Protein AF-A0A814X7H6-F1 (afdb_monomer_lite)

Foldseek 3Di:
DDPPPPDPDCVVDVPDDDDVVVVVVVVCCCVPVVPPVDDDDPVSVVVSVVVSCCCVPPVQDPPDPDGDDDDPDDDCDPVNVVVVVVVVVALADWDWDDDPDPPDIDIDTDPDPDRYDDPVVVVVVVD

Sequence (127 aa):
MVKTRNSWYEGYNNFIPSTNNSLEATNWVIKDEHTFRKPHSLSRFFTIANDIVNNWSKSRNRNQIDPILFSTEPTISLKKWTDAYHFAKSSKSVLQILTKTKGLTDYYIPAGETENITTNEIFCLEN

pLDDT: mean 71.35, std 15.49, range [31.89, 95.69]

Secondary structure (DSSP, 8-state):
------S-SGGG-TTS---HHHHHHHHHHHHHTS-TTS---HHHHHHHHHHHHHHHHH---TTSSS-----SS----HHHHHHHHHHHHS----EEEE-SSTT-EEEE---TT-----HHHHHTT--

Organism: NCBI:txid1234261

Radius of gyration: 21.84 Å; chains: 1; bounding box: 45×36×56 Å

Structure (mmCIF, N/CA/C/O backbone):
data_AF-A0A814X7H6-F1
#
_entry.id   AF-A0A814X7H6-F1
#
loop_
_atom_site.group_PDB
_atom_site.id
_atom_site.type_symbol
_atom_site.label_atom_id
_atom_site.label_alt_id
_atom_site.label_comp_id
_atom_site.label_asym_id
_atom_site.label_entity_id
_atom_site.label_seq_id
_atom_site.pdbx_PDB_ins_code
_atom_site.Cartn_x
_atom_site.Cartn_y
_atom_site.Cartn_z
_atom_site.occupancy
_atom_site.B_iso_or_equiv
_atom_site.auth_seq_id
_atom_site.auth_comp_id
_atom_site.auth_asym_id
_atom_site.auth_atom_id
_atom_site.pdbx_PDB_model_num
ATOM 1 N N . MET A 1 1 ? -15.049 9.739 -26.501 1.00 31.89 1 MET A N 1
ATOM 2 C CA . MET A 1 1 ? -13.925 8.811 -26.753 1.00 31.89 1 MET A CA 1
ATOM 3 C C . MET A 1 1 ? -12.854 9.073 -25.699 1.00 31.89 1 MET A C 1
ATOM 5 O O . MET A 1 1 ? -12.052 9.985 -25.852 1.00 31.89 1 MET A O 1
ATOM 9 N N . VAL A 1 2 ? -12.934 8.383 -24.558 1.00 32.97 2 VAL A N 1
ATOM 10 C CA . VAL A 1 2 ? -12.057 8.628 -23.400 1.00 32.97 2 VAL A CA 1
ATOM 11 C C . VAL A 1 2 ? -10.784 7.807 -23.581 1.00 32.97 2 VAL A C 1
ATOM 13 O O . VAL A 1 2 ? -10.848 6.587 -23.698 1.00 32.97 2 VAL A O 1
ATOM 16 N N . LYS A 1 3 ? -9.630 8.481 -23.646 1.00 35.91 3 LYS A N 1
ATOM 17 C CA . LYS A 1 3 ? -8.315 7.831 -23.620 1.00 35.91 3 LYS A CA 1
ATOM 18 C C . LYS A 1 3 ? -8.171 7.093 -22.288 1.00 35.91 3 LYS A C 1
ATOM 20 O O . LYS A 1 3 ? -8.035 7.733 -21.249 1.00 35.91 3 LYS A O 1
ATOM 25 N N . THR A 1 4 ? -8.182 5.766 -22.335 1.00 43.38 4 THR A N 1
ATOM 26 C CA . THR A 1 4 ? -7.779 4.876 -21.242 1.00 43.38 4 THR A CA 1
ATOM 27 C C . THR A 1 4 ? -6.330 5.188 -20.871 1.00 43.38 4 THR A C 1
ATOM 29 O O . THR A 1 4 ? -5.391 4.794 -21.563 1.00 43.38 4 THR A O 1
ATOM 32 N N . ARG A 1 5 ? -6.137 5.993 -19.822 1.00 41.69 5 ARG A N 1
ATOM 33 C CA . ARG A 1 5 ? -4.821 6.218 -19.224 1.00 41.69 5 ARG A CA 1
ATOM 34 C C . ARG A 1 5 ? -4.538 5.019 -18.331 1.00 41.69 5 ARG A C 1
ATOM 36 O O . ARG A 1 5 ? -5.052 4.926 -17.225 1.00 41.69 5 ARG A O 1
ATOM 43 N N . ASN A 1 6 ? -3.787 4.074 -18.878 1.00 46.31 6 ASN A N 1
ATOM 44 C CA . ASN A 1 6 ? -3.456 2.813 -18.233 1.00 46.31 6 ASN A CA 1
ATOM 45 C C . ASN A 1 6 ? -2.564 3.075 -17.007 1.00 46.31 6 ASN A C 1
ATOM 47 O O . ASN A 1 6 ? -1.403 3.435 -17.168 1.00 46.31 6 ASN A O 1
ATOM 51 N N . SER A 1 7 ? -3.140 2.925 -15.812 1.00 50.25 7 SER A N 1
ATOM 52 C CA . SER A 1 7 ? -2.549 2.467 -14.539 1.00 50.25 7 SER A CA 1
ATOM 53 C C . SER A 1 7 ? -1.247 3.085 -13.993 1.00 50.25 7 SER A C 1
ATOM 55 O O . SER A 1 7 ? -0.776 2.630 -12.957 1.00 50.25 7 SER A O 1
ATOM 57 N N . TRP A 1 8 ? -0.658 4.099 -14.627 1.00 46.81 8 TRP A N 1
ATOM 58 C CA . TRP A 1 8 ? 0.646 4.671 -14.242 1.00 46.81 8 TRP A CA 1
ATOM 59 C C . TRP A 1 8 ? 0.529 6.057 -13.589 1.00 46.81 8 TRP A C 1
ATOM 61 O O . TRP A 1 8 ? 1.441 6.874 -13.652 1.00 46.81 8 TRP A O 1
ATOM 71 N N . TYR A 1 9 ? -0.611 6.378 -12.989 1.00 48.06 9 TYR A N 1
ATOM 72 C CA . TYR A 1 9 ? -0.782 7.621 -12.239 1.00 48.06 9 TYR A CA 1
ATOM 73 C C . TYR A 1 9 ? -1.292 7.284 -10.845 1.00 48.06 9 TYR A C 1
ATOM 75 O O . TYR A 1 9 ? -2.213 6.480 -10.729 1.00 48.06 9 TYR A O 1
ATOM 83 N N . GLU A 1 10 ? -0.716 7.886 -9.801 1.00 48.47 10 GLU A N 1
ATOM 84 C CA . GLU A 1 10 ? -1.119 7.620 -8.410 1.00 48.47 10 GLU A CA 1
ATOM 85 C C . GLU A 1 10 ? -2.616 7.876 -8.189 1.00 48.47 10 GLU A C 1
ATOM 87 O O . GLU A 1 10 ? -3.283 7.082 -7.534 1.00 48.47 10 GLU A O 1
ATOM 92 N N . GLY A 1 11 ? -3.188 8.889 -8.849 1.00 52.34 11 GLY A N 1
ATOM 93 C CA . GLY A 1 11 ? -4.627 9.165 -8.788 1.00 52.34 11 GLY A CA 1
ATOM 94 C C . GLY A 1 11 ? -5.519 8.205 -9.587 1.00 52.34 11 GLY A C 1
ATOM 95 O O . GLY A 1 11 ? -6.723 8.422 -9.661 1.00 52.34 11 GLY A O 1
ATOM 96 N N . TYR A 1 12 ? -4.967 7.168 -10.233 1.00 53.72 12 TYR A N 1
ATOM 97 C CA . TYR A 1 12 ? -5.774 6.109 -10.854 1.00 53.72 12 TYR A CA 1
ATOM 98 C C . TYR A 1 12 ? -6.386 5.175 -9.801 1.00 53.72 12 TYR A C 1
ATOM 100 O O . TYR A 1 12 ? -7.466 4.631 -10.022 1.00 53.72 12 TYR A O 1
ATOM 108 N N . ASN A 1 13 ? -5.709 4.975 -8.665 1.00 51.91 13 ASN A N 1
ATOM 109 C CA . ASN A 1 13 ? -6.230 4.158 -7.576 1.00 51.91 13 ASN A CA 1
ATOM 110 C C . ASN A 1 13 ? -5.695 4.646 -6.221 1.00 51.91 13 ASN A C 1
ATOM 112 O O . ASN A 1 13 ? -4.642 4.207 -5.762 1.00 51.91 13 ASN A O 1
ATOM 116 N N . ASN A 1 14 ? -6.467 5.527 -5.582 1.00 50.00 14 ASN A N 1
ATOM 117 C CA . ASN A 1 14 ? -6.118 6.219 -4.335 1.00 50.00 14 ASN A CA 1
ATOM 118 C C . ASN A 1 14 ? -5.894 5.294 -3.121 1.00 50.00 14 ASN A C 1
ATOM 120 O O . ASN A 1 14 ? -5.447 5.764 -2.079 1.00 50.00 14 ASN A O 1
ATOM 124 N N . PHE A 1 15 ? -6.198 3.997 -3.231 1.00 49.69 15 PHE A N 1
ATOM 125 C CA . PHE A 1 15 ? -6.162 3.050 -2.111 1.00 49.69 15 PHE A CA 1
ATOM 126 C C . PHE A 1 15 ? -5.052 1.997 -2.220 1.00 49.69 15 PHE A C 1
ATOM 128 O O . PHE A 1 15 ? -4.974 1.097 -1.384 1.00 49.69 15 PHE A O 1
ATOM 135 N N . ILE A 1 16 ? -4.180 2.089 -3.230 1.00 50.97 16 ILE A N 1
ATOM 136 C CA . ILE A 1 16 ? -3.000 1.224 -3.343 1.00 50.97 16 ILE A CA 1
ATOM 137 C C . ILE A 1 16 ? -1.778 1.996 -2.833 1.00 50.97 16 ILE A C 1
ATOM 139 O O . ILE A 1 16 ? -1.521 3.100 -3.312 1.00 50.97 16 ILE A O 1
ATOM 143 N N . PRO A 1 17 ? -0.987 1.434 -1.900 1.00 44.62 17 PRO A N 1
ATOM 144 C CA . PRO A 1 17 ? 0.231 2.080 -1.438 1.00 44.62 17 PRO A CA 1
ATOM 145 C C . PRO A 1 17 ? 1.239 2.192 -2.590 1.00 44.62 17 PRO A C 1
ATOM 147 O O . PRO A 1 17 ? 1.905 1.223 -2.956 1.00 44.62 17 PRO A O 1
ATOM 150 N N . SER A 1 18 ? 1.367 3.394 -3.149 1.00 50.22 18 SER A N 1
ATOM 151 C CA . SER A 1 18 ? 2.522 3.797 -3.945 1.00 50.22 18 SER A CA 1
ATOM 152 C C . SER A 1 18 ? 3.632 4.154 -2.965 1.00 50.22 18 SER A C 1
ATOM 154 O O . SER A 1 18 ? 3.558 5.143 -2.239 1.00 50.22 18 SER A O 1
ATOM 156 N N . THR A 1 19 ? 4.644 3.298 -2.852 1.00 48.50 19 THR A N 1
ATOM 157 C CA . THR A 1 19 ? 5.825 3.655 -2.064 1.00 48.50 19 THR A CA 1
ATOM 158 C C . THR A 1 19 ? 6.736 4.496 -2.946 1.00 48.50 19 THR A C 1
ATOM 160 O O . THR A 1 19 ? 7.089 4.063 -4.043 1.00 48.50 19 THR A O 1
ATOM 163 N N . ASN A 1 20 ? 7.167 5.666 -2.460 1.00 54.41 20 ASN A N 1
ATOM 164 C CA . ASN A 1 20 ? 8.153 6.510 -3.151 1.00 54.41 20 ASN A CA 1
ATOM 165 C C . ASN A 1 20 ? 9.392 5.695 -3.582 1.00 54.41 20 ASN A C 1
ATOM 167 O O . ASN A 1 20 ? 9.946 5.901 -4.654 1.00 54.41 20 ASN A O 1
ATOM 171 N N . ASN A 1 21 ? 9.740 4.661 -2.812 1.00 56.19 21 ASN A N 1
ATOM 172 C CA . ASN A 1 21 ? 10.795 3.699 -3.131 1.00 56.19 21 ASN A CA 1
ATOM 173 C C . ASN A 1 21 ? 10.643 3.042 -4.513 1.00 56.19 21 ASN A C 1
ATOM 175 O O . ASN A 1 21 ? 11.643 2.796 -5.176 1.00 56.19 21 ASN A O 1
ATOM 179 N N . SER A 1 22 ? 9.418 2.767 -4.969 1.00 54.62 22 SER A N 1
ATOM 180 C CA . SER A 1 22 ? 9.172 2.157 -6.283 1.00 54.62 22 SER A CA 1
ATOM 181 C C . SER A 1 22 ? 9.426 3.150 -7.424 1.00 54.62 22 SER A C 1
ATOM 183 O O . SER A 1 22 ? 10.008 2.788 -8.450 1.00 54.62 22 SER A O 1
ATOM 185 N N . LEU A 1 23 ? 9.050 4.419 -7.233 1.00 58.44 23 LEU A N 1
ATOM 186 C CA . LEU A 1 23 ? 9.320 5.506 -8.181 1.00 58.44 23 LEU A CA 1
ATOM 187 C C . LEU A 1 23 ? 10.807 5.888 -8.197 1.00 58.44 23 LEU A C 1
ATOM 189 O O . LEU A 1 23 ? 11.383 6.118 -9.262 1.00 58.44 23 LEU A O 1
ATOM 193 N N . GLU A 1 24 ? 11.463 5.901 -7.040 1.00 60.12 24 GLU A N 1
ATOM 194 C CA . GLU A 1 24 ? 12.894 6.183 -6.941 1.00 60.12 24 GLU A CA 1
ATOM 195 C C . GLU A 1 24 ? 13.762 5.044 -7.482 1.00 60.12 24 GLU A C 1
ATOM 197 O O . GLU A 1 24 ? 14.697 5.313 -8.239 1.00 60.12 24 GLU A O 1
ATOM 202 N N . ALA A 1 25 ? 13.409 3.783 -7.215 1.00 61.19 25 ALA A N 1
ATOM 203 C CA . ALA A 1 25 ? 14.063 2.625 -7.827 1.00 61.19 25 ALA A CA 1
ATOM 204 C C . ALA A 1 25 ? 13.939 2.660 -9.358 1.00 61.19 25 ALA A C 1
ATOM 206 O O . ALA A 1 25 ? 14.910 2.412 -10.074 1.00 61.19 25 ALA A O 1
ATOM 207 N N . THR A 1 26 ? 12.769 3.066 -9.862 1.00 63.03 26 THR A N 1
ATOM 208 C CA . THR A 1 26 ? 12.538 3.269 -11.296 1.00 63.03 26 THR A CA 1
ATOM 209 C C . THR A 1 26 ? 13.467 4.331 -11.872 1.00 63.03 26 THR A C 1
ATOM 211 O O . THR A 1 26 ? 14.129 4.107 -12.887 1.00 63.03 26 THR A O 1
ATOM 214 N N . ASN A 1 27 ? 13.568 5.477 -11.200 1.00 69.06 27 ASN A N 1
ATOM 215 C CA . ASN A 1 27 ? 14.449 6.561 -11.614 1.00 69.06 27 ASN A CA 1
ATOM 216 C C . ASN A 1 27 ? 15.926 6.158 -11.593 1.00 69.06 27 ASN A C 1
ATOM 218 O O . ASN A 1 27 ? 16.686 6.628 -12.440 1.00 69.06 27 ASN A O 1
ATOM 222 N N . TRP A 1 28 ? 16.344 5.312 -10.653 1.00 67.50 28 TRP A N 1
ATOM 223 C CA . TRP A 1 28 ? 17.721 4.838 -10.575 1.00 67.50 28 TRP A CA 1
ATOM 224 C C . TRP A 1 28 ? 18.068 3.902 -11.739 1.00 67.50 28 TRP A C 1
ATOM 226 O O . TRP A 1 28 ? 19.007 4.194 -12.472 1.00 67.50 28 TRP A O 1
ATOM 236 N N . VAL A 1 29 ? 17.242 2.890 -12.019 1.00 67.38 29 VAL A N 1
ATOM 237 C CA . VAL A 1 29 ? 17.411 1.964 -13.162 1.00 67.38 29 VAL A CA 1
ATOM 238 C C . VAL A 1 29 ? 17.429 2.705 -14.509 1.00 67.38 29 VAL A C 1
ATOM 240 O O . VAL A 1 29 ? 18.274 2.458 -15.369 1.00 67.38 29 VAL A O 1
ATOM 243 N N . ILE A 1 30 ? 16.546 3.692 -14.685 1.00 69.19 30 ILE A N 1
ATOM 244 C CA . ILE A 1 30 ? 16.505 4.570 -15.870 1.00 69.19 30 ILE A CA 1
ATOM 245 C C . ILE A 1 30 ? 17.817 5.357 -16.037 1.00 69.19 30 ILE A C 1
ATOM 247 O O . ILE A 1 30 ? 18.301 5.555 -17.158 1.00 69.19 30 ILE A O 1
ATOM 251 N N . LYS A 1 31 ? 18.391 5.840 -14.929 1.00 67.69 31 LYS A N 1
ATOM 252 C CA . LYS A 1 31 ? 19.596 6.681 -14.927 1.00 67.69 31 LYS A CA 1
ATOM 253 C C . LYS A 1 31 ? 20.896 5.881 -15.018 1.00 67.69 31 LYS A C 1
ATOM 255 O O . LYS A 1 31 ? 21.849 6.419 -15.588 1.00 67.69 31 LYS A O 1
ATOM 260 N N . ASP A 1 32 ? 20.932 4.676 -14.456 1.00 67.12 32 ASP A N 1
ATOM 261 C CA . ASP A 1 32 ? 22.135 3.853 -14.295 1.00 67.12 32 ASP A CA 1
ATOM 262 C C . ASP A 1 32 ? 22.252 2.783 -15.390 1.00 67.12 32 ASP A C 1
ATOM 264 O O . ASP A 1 32 ? 23.222 2.774 -16.145 1.00 67.12 32 ASP A O 1
ATOM 268 N N . GLU A 1 33 ? 21.214 1.965 -15.579 1.00 64.31 33 GLU A N 1
ATOM 269 C CA . GLU A 1 33 ? 21.264 0.798 -16.472 1.00 64.31 33 GLU A CA 1
ATOM 270 C C . GLU A 1 33 ? 20.955 1.155 -17.931 1.00 64.31 33 GLU A C 1
ATOM 272 O O . GLU A 1 33 ? 21.572 0.641 -18.864 1.00 64.31 33 GLU A O 1
ATOM 277 N N . HIS A 1 34 ? 20.018 2.077 -18.154 1.00 62.06 34 HIS A N 1
ATOM 278 C CA . HIS A 1 34 ? 19.465 2.324 -19.491 1.00 62.06 34 HIS A CA 1
ATOM 279 C C . HIS A 1 34 ? 19.863 3.664 -20.120 1.00 62.06 34 HIS A C 1
ATOM 281 O O . HIS A 1 34 ? 19.462 3.976 -21.243 1.00 62.06 34 HIS A O 1
ATOM 287 N N . THR A 1 35 ? 20.702 4.432 -19.415 1.00 61.28 35 THR A N 1
ATOM 288 C CA . THR A 1 35 ? 21.435 5.595 -19.938 1.00 61.28 35 THR A CA 1
ATOM 289 C C . THR A 1 35 ? 20.585 6.544 -20.797 1.00 61.28 35 THR A C 1
ATOM 291 O O . THR A 1 35 ? 20.959 6.929 -21.906 1.00 61.28 35 THR A O 1
ATOM 294 N N . PHE A 1 36 ? 19.481 7.060 -20.250 1.00 61.00 36 PHE A N 1
ATOM 295 C CA . PHE A 1 36 ? 18.789 8.231 -20.828 1.00 61.00 36 PHE A CA 1
ATOM 296 C C . PHE A 1 36 ? 19.592 9.543 -20.717 1.00 61.00 36 PHE A C 1
ATOM 298 O O . PHE A 1 36 ? 19.081 10.625 -20.990 1.00 61.00 36 PHE A O 1
ATOM 305 N N . ARG A 1 37 ? 20.876 9.470 -20.341 1.00 63.66 37 ARG A N 1
ATOM 306 C CA . ARG A 1 37 ? 21.805 10.610 -20.326 1.00 63.66 37 ARG A CA 1
ATOM 307 C C . ARG A 1 37 ? 22.149 11.123 -21.729 1.00 63.66 37 ARG A C 1
ATOM 309 O O . ARG A 1 37 ? 22.700 12.212 -21.846 1.00 63.66 37 ARG A O 1
ATOM 316 N N . LYS A 1 38 ? 21.853 10.354 -22.784 1.00 66.62 38 LYS A N 1
ATOM 317 C CA . LYS A 1 38 ? 21.983 10.779 -24.184 1.00 66.62 38 LYS A CA 1
ATOM 318 C C . LYS A 1 38 ? 20.637 10.652 -24.908 1.00 66.62 38 LYS A C 1
ATOM 320 O O . LYS A 1 38 ? 19.849 9.778 -24.547 1.00 66.62 38 LYS A O 1
ATOM 325 N N . PRO A 1 39 ? 20.370 11.489 -25.927 1.00 74.50 39 PRO A N 1
ATOM 326 C CA . PRO A 1 39 ? 19.178 11.355 -26.755 1.00 74.50 39 PRO A CA 1
ATOM 327 C C . PRO A 1 39 ? 19.162 9.992 -27.452 1.00 74.50 39 PRO A C 1
ATOM 329 O O . PRO A 1 39 ? 20.169 9.570 -28.020 1.00 74.50 39 PRO A O 1
ATOM 332 N N . HIS A 1 40 ? 18.010 9.327 -27.439 1.00 75.75 40 HIS A N 1
ATOM 333 C CA . HIS A 1 40 ? 17.795 8.059 -28.134 1.00 75.75 40 HIS A CA 1
ATOM 334 C C . HIS A 1 40 ? 16.827 8.256 -29.297 1.00 75.75 40 HIS A C 1
ATOM 336 O O . HIS A 1 40 ? 15.916 9.080 -29.226 1.00 75.75 40 HIS A O 1
ATOM 342 N N . SER A 1 41 ? 16.990 7.467 -30.360 1.00 87.50 41 SER A N 1
ATOM 343 C CA . SER A 1 41 ? 15.957 7.366 -31.391 1.00 87.50 41 SER A CA 1
ATOM 344 C C . SER A 1 41 ? 14.686 6.750 -30.800 1.00 87.50 41 SER A C 1
ATOM 346 O O . SER A 1 41 ? 14.743 5.953 -29.861 1.00 87.50 41 SER A O 1
ATOM 348 N N . LEU A 1 42 ? 13.527 7.080 -31.371 1.00 83.06 42 LEU A N 1
ATOM 349 C CA . LEU A 1 42 ? 12.238 6.606 -30.860 1.00 83.06 42 LEU A CA 1
ATOM 350 C C . LEU A 1 42 ? 12.154 5.066 -30.807 1.00 83.06 42 LEU A C 1
ATOM 352 O 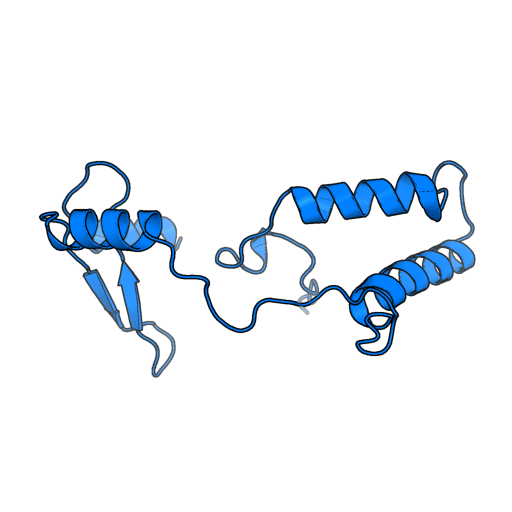O . LEU A 1 42 ? 11.677 4.499 -29.828 1.00 83.06 42 LEU A O 1
ATOM 356 N N . SER A 1 43 ? 12.698 4.377 -31.815 1.00 87.31 43 SER A N 1
ATOM 357 C CA . SER A 1 43 ? 12.777 2.909 -31.826 1.00 87.31 43 SER A CA 1
ATOM 358 C C . SER A 1 43 ? 13.635 2.361 -30.681 1.00 87.31 43 SER A C 1
ATOM 360 O O . SER A 1 43 ? 13.289 1.350 -30.066 1.00 87.31 43 SER A O 1
ATOM 362 N N . ARG A 1 44 ? 14.759 3.025 -30.378 1.00 81.06 44 ARG A N 1
ATOM 363 C CA . ARG A 1 44 ? 15.653 2.621 -29.290 1.00 81.06 44 ARG A CA 1
ATOM 364 C C . ARG A 1 44 ? 15.007 2.866 -27.930 1.00 81.06 44 ARG A C 1
ATOM 366 O O . ARG A 1 44 ? 15.100 1.996 -27.070 1.00 81.06 44 ARG A O 1
ATOM 373 N N . PHE A 1 45 ? 14.295 3.982 -27.773 1.00 82.38 45 PHE A N 1
ATOM 374 C CA . PHE A 1 45 ? 13.505 4.278 -26.578 1.00 82.38 45 PHE A CA 1
ATOM 375 C C . PHE A 1 45 ? 12.489 3.167 -26.279 1.00 82.38 45 PHE A C 1
ATOM 377 O O . PHE A 1 45 ? 12.472 2.653 -25.165 1.00 82.38 45 PHE A O 1
ATOM 384 N N . PHE A 1 46 ? 11.688 2.746 -27.265 1.00 84.25 46 PHE A N 1
ATOM 385 C CA . PHE A 1 46 ? 10.690 1.692 -27.047 1.00 84.25 46 PHE A CA 1
ATOM 386 C C . PHE A 1 46 ? 11.310 0.342 -26.692 1.00 84.25 46 PHE A C 1
ATOM 388 O O . PHE A 1 46 ? 10.761 -0.374 -25.861 1.00 84.25 46 PHE A O 1
ATOM 395 N N . THR A 1 47 ? 12.464 0.019 -27.279 1.00 85.31 47 THR A N 1
ATOM 396 C CA . THR A 1 47 ? 13.206 -1.205 -26.939 1.00 85.31 47 THR A CA 1
ATOM 397 C C . THR A 1 47 ? 13.634 -1.172 -25.473 1.00 85.31 47 THR A C 1
ATOM 399 O O . THR A 1 47 ? 13.294 -2.066 -24.710 1.00 85.31 47 THR A O 1
ATOM 402 N N . ILE A 1 48 ? 14.278 -0.077 -25.060 1.00 80.88 48 ILE A N 1
ATOM 403 C CA . ILE A 1 48 ? 14.743 0.125 -23.685 1.00 80.88 48 ILE A CA 1
ATOM 404 C C . ILE A 1 48 ? 13.578 0.092 -22.687 1.00 80.88 48 ILE A C 1
ATOM 406 O O . ILE A 1 48 ? 13.651 -0.588 -21.669 1.00 80.88 48 ILE A O 1
ATOM 410 N N . ALA A 1 49 ? 12.491 0.812 -22.972 1.00 80.56 49 ALA A N 1
ATOM 411 C CA . ALA A 1 49 ? 11.324 0.855 -22.095 1.00 80.56 49 ALA A CA 1
ATOM 412 C C . ALA A 1 49 ? 10.681 -0.531 -21.938 1.00 80.56 49 ALA A C 1
ATOM 414 O O . ALA A 1 49 ? 10.284 -0.913 -20.838 1.00 80.56 49 ALA A O 1
ATOM 415 N N . ASN A 1 50 ? 10.605 -1.302 -23.026 1.00 82.06 50 ASN A N 1
ATOM 416 C CA . ASN A 1 50 ? 10.096 -2.666 -22.989 1.00 82.06 50 ASN A CA 1
ATOM 417 C C . ASN A 1 50 ? 11.022 -3.597 -22.187 1.00 82.06 50 ASN A C 1
ATOM 419 O O . ASN A 1 50 ? 10.525 -4.430 -21.434 1.00 82.06 50 ASN A O 1
ATOM 423 N N . ASP A 1 51 ? 12.342 -3.440 -22.295 1.00 80.25 51 ASP A N 1
ATOM 424 C CA . ASP A 1 51 ? 13.312 -4.223 -21.521 1.00 80.25 51 ASP A CA 1
ATOM 425 C C . ASP A 1 51 ? 13.181 -3.953 -20.015 1.00 80.25 51 ASP A C 1
ATOM 427 O O . ASP A 1 51 ? 13.072 -4.900 -19.238 1.00 80.25 51 ASP A O 1
ATOM 431 N N . ILE A 1 52 ? 13.072 -2.681 -19.606 1.00 75.94 52 ILE A N 1
ATOM 432 C CA . ILE A 1 52 ? 12.840 -2.292 -18.201 1.00 75.94 52 ILE A CA 1
ATOM 433 C C . ILE A 1 52 ? 11.580 -2.974 -17.658 1.00 75.94 52 ILE A C 1
ATOM 435 O O . ILE A 1 52 ? 11.606 -3.635 -16.617 1.00 75.94 52 ILE A O 1
ATOM 439 N N . VAL A 1 53 ? 10.466 -2.845 -18.387 1.00 74.31 53 VAL A N 1
ATOM 440 C CA . VAL A 1 53 ? 9.178 -3.401 -17.961 1.00 74.31 53 VAL A CA 1
ATOM 441 C C . VAL A 1 53 ? 9.228 -4.927 -17.914 1.00 74.31 53 VAL A C 1
ATOM 443 O O . VAL A 1 53 ? 8.732 -5.517 -16.953 1.00 74.31 53 VAL A O 1
ATOM 446 N N . ASN A 1 54 ? 9.828 -5.590 -18.906 1.00 72.81 54 ASN A N 1
ATOM 447 C CA . ASN A 1 54 ? 9.954 -7.049 -18.911 1.00 72.81 54 ASN A CA 1
ATOM 448 C C . ASN A 1 54 ? 10.860 -7.549 -17.781 1.00 72.81 54 ASN A C 1
ATOM 450 O O . ASN A 1 54 ? 10.520 -8.551 -17.155 1.00 72.81 54 ASN A O 1
ATOM 454 N N . ASN A 1 55 ? 11.945 -6.848 -17.455 1.00 70.69 55 ASN A N 1
ATOM 455 C CA . ASN A 1 55 ? 12.806 -7.232 -16.340 1.00 70.69 55 ASN A CA 1
ATOM 456 C C . ASN A 1 55 ? 12.059 -7.119 -14.998 1.00 70.69 55 ASN A C 1
ATOM 458 O O . ASN A 1 55 ? 12.029 -8.045 -14.190 1.00 70.69 55 ASN A O 1
ATOM 462 N N . TRP A 1 56 ? 11.330 -6.031 -14.763 1.00 66.94 56 TRP A N 1
ATOM 463 C CA . TRP A 1 56 ? 10.590 -5.906 -13.503 1.00 66.94 56 TRP A CA 1
ATOM 464 C C . TRP A 1 56 ? 9.390 -6.838 -13.382 1.00 66.94 56 TRP A C 1
ATOM 466 O O . TRP A 1 56 ? 9.058 -7.254 -12.268 1.00 66.94 56 TRP A O 1
ATOM 476 N N . SER A 1 57 ? 8.728 -7.146 -14.499 1.00 65.12 57 SER A N 1
ATOM 477 C CA . SER A 1 57 ? 7.494 -7.938 -14.504 1.00 65.12 57 SER A CA 1
ATOM 478 C C . SER A 1 57 ? 7.717 -9.439 -14.691 1.00 65.12 57 SER A C 1
ATOM 480 O O . SER A 1 57 ? 6.996 -10.225 -14.080 1.00 65.12 57 SER A O 1
ATOM 482 N N . LYS A 1 58 ? 8.693 -9.852 -15.511 1.00 59.03 58 LYS A N 1
ATOM 483 C CA . LYS A 1 58 ? 8.821 -11.237 -16.001 1.00 59.03 58 LYS A CA 1
ATOM 484 C C . LYS A 1 58 ? 10.133 -11.926 -15.663 1.00 59.03 58 LYS A C 1
ATOM 486 O O . LYS A 1 58 ? 10.121 -13.147 -15.560 1.00 59.03 58 LYS A O 1
ATOM 491 N N . SER A 1 59 ? 11.244 -11.219 -15.448 1.00 57.75 59 SER A N 1
ATOM 492 C CA . SER A 1 59 ? 12.512 -11.893 -15.108 1.00 57.75 59 SER A CA 1
ATOM 493 C C . SER A 1 59 ? 12.595 -12.346 -13.644 1.00 57.75 59 SER A C 1
ATOM 495 O O . SER A 1 59 ? 13.663 -12.718 -13.169 1.00 57.75 59 SER A O 1
ATOM 497 N N . ARG A 1 60 ? 11.465 -12.376 -12.925 1.00 59.62 60 ARG A N 1
ATOM 498 C CA . ARG A 1 60 ? 11.354 -12.960 -11.583 1.00 59.62 60 ARG A CA 1
ATOM 499 C C . ARG A 1 60 ? 11.326 -14.479 -11.693 1.00 59.62 60 ARG A C 1
ATOM 501 O O . ARG A 1 60 ? 10.266 -15.093 -11.796 1.00 59.62 60 ARG A O 1
ATOM 508 N N . ASN A 1 61 ? 12.500 -15.090 -11.684 1.00 60.69 61 ASN A N 1
ATOM 509 C CA . ASN A 1 61 ? 12.632 -16.535 -11.721 1.00 60.69 61 ASN A CA 1
ATOM 510 C C . ASN A 1 61 ? 12.812 -17.085 -10.298 1.00 60.69 61 ASN A C 1
ATOM 512 O O . ASN A 1 61 ? 13.832 -16.843 -9.660 1.00 60.69 61 ASN A O 1
ATOM 516 N N . ARG A 1 62 ? 11.837 -17.865 -9.807 1.00 61.03 62 ARG A N 1
ATOM 517 C CA . ARG A 1 62 ? 11.914 -18.525 -8.486 1.00 61.03 62 ARG A CA 1
ATOM 518 C C . ARG A 1 62 ? 13.057 -19.540 -8.369 1.00 61.03 62 ARG A C 1
ATOM 520 O O . ARG A 1 62 ? 13.403 -19.910 -7.257 1.00 61.03 62 ARG A O 1
ATOM 527 N N . ASN A 1 63 ? 13.627 -19.972 -9.494 1.00 64.38 63 ASN A N 1
ATOM 528 C CA . ASN A 1 63 ? 14.724 -20.937 -9.553 1.00 64.38 63 ASN A CA 1
ATOM 529 C C . ASN A 1 63 ? 16.109 -20.268 -9.624 1.00 64.38 63 ASN A C 1
ATOM 531 O O . ASN A 1 63 ? 17.105 -20.960 -9.831 1.00 64.38 63 ASN A O 1
ATOM 535 N N . GLN A 1 64 ? 16.195 -18.935 -9.523 1.00 67.75 64 GLN A N 1
ATOM 536 C CA . GLN A 1 64 ? 17.484 -18.264 -9.340 1.00 67.75 64 GLN A CA 1
ATOM 537 C C . GLN A 1 64 ? 18.056 -18.569 -7.953 1.00 67.75 64 GLN A C 1
ATOM 539 O O . GLN A 1 64 ? 17.327 -18.941 -7.041 1.00 67.75 64 GLN A O 1
ATOM 544 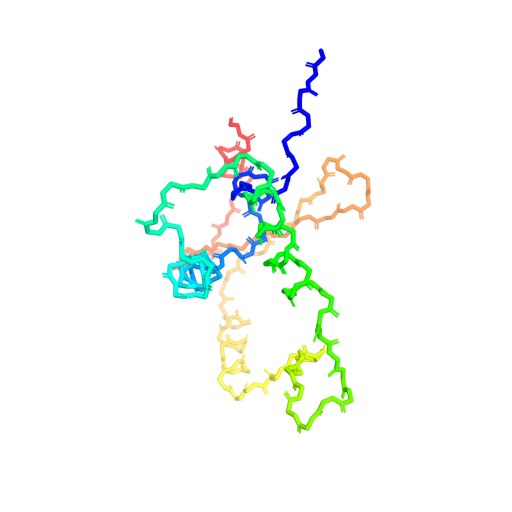N N . ILE A 1 65 ? 19.373 -18.412 -7.808 1.00 70.94 65 ILE A N 1
ATOM 545 C CA . ILE A 1 65 ? 20.098 -18.686 -6.557 1.00 70.94 65 ILE A CA 1
ATOM 546 C C . ILE A 1 65 ? 19.637 -17.749 -5.422 1.00 70.94 65 ILE A C 1
ATOM 548 O O . ILE A 1 65 ? 19.665 -18.151 -4.264 1.00 70.94 65 ILE A O 1
ATOM 552 N N . ASP A 1 66 ? 19.160 -16.545 -5.756 1.00 60.94 66 ASP A N 1
ATOM 553 C CA . ASP A 1 66 ? 18.635 -15.560 -4.802 1.00 60.94 66 ASP A CA 1
ATOM 554 C C . ASP A 1 66 ? 17.328 -14.922 -5.322 1.00 60.94 66 ASP A C 1
ATOM 556 O O . ASP A 1 66 ? 17.334 -13.832 -5.904 1.00 60.94 66 ASP A O 1
ATOM 560 N N . PRO A 1 67 ? 16.188 -15.630 -5.243 1.00 68.50 67 PRO A N 1
ATOM 561 C CA . PRO A 1 67 ? 14.920 -15.105 -5.720 1.00 68.50 67 PRO A CA 1
ATOM 562 C C . PRO A 1 67 ? 14.325 -14.132 -4.692 1.00 68.50 67 PRO A C 1
ATOM 564 O O . PRO A 1 67 ? 14.219 -14.447 -3.509 1.00 68.50 67 PRO A O 1
ATOM 567 N N . ILE A 1 68 ? 13.828 -12.976 -5.148 1.00 62.00 68 ILE A N 1
ATOM 568 C CA . ILE A 1 68 ? 13.046 -12.066 -4.294 1.00 62.00 68 ILE A CA 1
ATOM 569 C C . ILE A 1 68 ? 11.721 -12.755 -3.932 1.00 62.00 68 ILE A C 1
ATOM 571 O O . ILE A 1 68 ? 10.804 -12.852 -4.755 1.00 62.00 68 ILE A O 1
ATOM 575 N N . LEU A 1 69 ? 11.623 -13.249 -2.697 1.00 66.00 69 LEU A N 1
ATOM 576 C CA . LEU A 1 69 ? 10.426 -13.897 -2.169 1.00 66.00 69 LEU A CA 1
ATOM 577 C C . LEU A 1 69 ? 9.473 -12.846 -1.597 1.00 66.00 69 LEU A C 1
ATOM 579 O O . LEU A 1 69 ? 9.792 -12.136 -0.646 1.00 66.00 69 LEU A O 1
ATOM 583 N N . PHE A 1 70 ? 8.270 -12.772 -2.158 1.00 65.94 70 PHE A N 1
ATOM 584 C CA . PHE A 1 70 ? 7.186 -12.031 -1.526 1.00 65.94 70 PHE A CA 1
ATOM 585 C C . PHE A 1 70 ? 6.635 -12.856 -0.370 1.00 65.94 70 PHE A C 1
ATOM 587 O O . PHE A 1 70 ? 6.285 -14.024 -0.551 1.00 65.94 70 PHE A O 1
ATOM 594 N N . SER A 1 71 ? 6.527 -12.236 0.804 1.00 70.50 71 SER A N 1
ATOM 595 C CA . SER A 1 71 ? 5.818 -12.842 1.925 1.00 70.50 71 SER A CA 1
ATOM 596 C C . SER A 1 71 ? 4.345 -12.962 1.551 1.00 70.50 71 SER A C 1
ATOM 598 O O . SER A 1 71 ? 3.656 -11.956 1.391 1.00 70.50 71 SER A O 1
ATOM 600 N N . THR A 1 72 ? 3.869 -14.189 1.368 1.00 78.25 72 THR A N 1
ATOM 601 C CA . THR A 1 72 ? 2.448 -14.471 1.116 1.00 78.25 72 THR A CA 1
ATOM 602 C C . THR A 1 72 ? 1.621 -14.366 2.387 1.00 78.25 72 THR A C 1
ATOM 604 O O . THR A 1 72 ? 0.410 -14.184 2.326 1.00 78.25 72 THR A O 1
ATOM 607 N N . GLU A 1 73 ? 2.284 -14.461 3.535 1.00 80.50 73 GLU A N 1
ATOM 608 C CA . GLU A 1 73 ? 1.666 -14.370 4.844 1.00 80.50 73 GLU A CA 1
ATOM 609 C C . GLU A 1 73 ? 2.186 -13.137 5.586 1.00 80.50 73 GLU A C 1
ATOM 611 O O . GLU A 1 73 ? 3.366 -12.781 5.470 1.00 80.50 73 GLU A O 1
ATOM 616 N N . PRO A 1 74 ? 1.332 -12.448 6.352 1.00 81.12 74 PRO A N 1
ATOM 617 C CA . PRO A 1 74 ? 1.778 -11.338 7.168 1.00 81.12 74 PRO A CA 1
ATOM 618 C C . PRO A 1 74 ? 2.611 -11.862 8.340 1.00 81.12 74 PRO A C 1
ATOM 620 O O . PRO A 1 74 ? 2.133 -12.636 9.163 1.00 81.12 74 PRO A O 1
ATOM 623 N N . THR A 1 75 ? 3.838 -11.369 8.496 1.00 85.31 75 THR A N 1
ATOM 624 C CA . THR A 1 75 ? 4.587 -11.592 9.737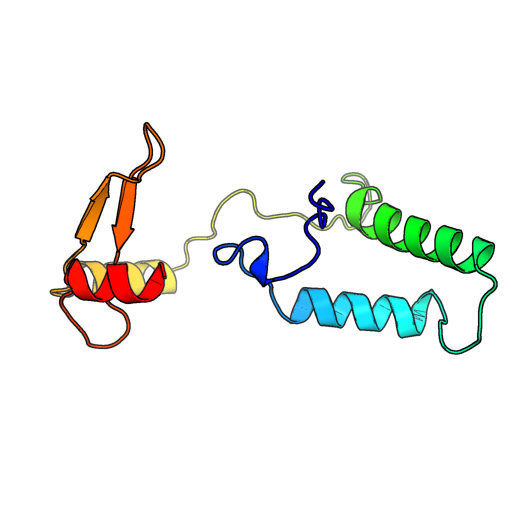 1.00 85.31 75 THR A CA 1
ATOM 625 C C . THR A 1 75 ? 3.915 -10.808 10.866 1.00 85.31 75 THR A C 1
ATOM 627 O O . THR A 1 75 ? 3.871 -9.567 10.837 1.00 85.31 75 THR A O 1
ATOM 630 N N . ILE A 1 76 ? 3.359 -11.521 11.847 1.00 90.88 76 ILE A N 1
ATOM 631 C CA . ILE A 1 76 ? 2.733 -10.929 13.032 1.00 90.88 76 ILE A CA 1
ATOM 632 C C . ILE A 1 76 ? 3.789 -10.832 14.134 1.00 90.88 76 ILE A C 1
ATOM 634 O O . ILE A 1 76 ? 4.135 -11.819 14.775 1.00 90.88 76 ILE A O 1
A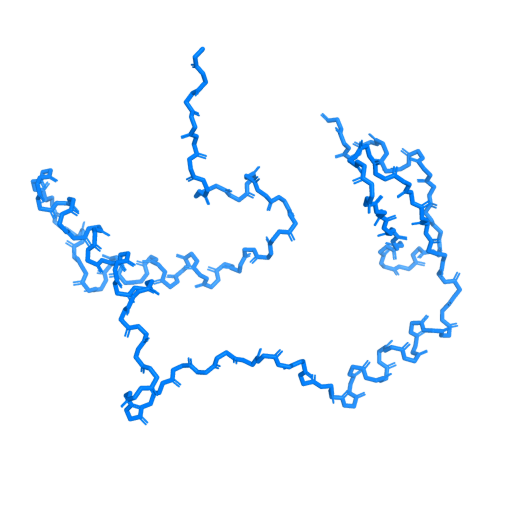TOM 638 N N . SER A 1 77 ? 4.338 -9.634 14.330 1.00 92.69 77 SER A N 1
ATOM 639 C CA . SER A 1 77 ? 5.313 -9.374 15.390 1.00 92.69 77 SER A CA 1
ATOM 640 C C . SER A 1 77 ? 4.625 -9.075 16.723 1.00 92.69 77 SER A C 1
ATOM 642 O O . SER A 1 77 ? 3.461 -8.674 16.756 1.00 92.69 77 SER A O 1
ATOM 644 N N . LEU A 1 78 ? 5.373 -9.183 17.827 1.00 95.00 78 LEU A N 1
ATOM 645 C CA . LEU A 1 78 ? 4.896 -8.750 19.144 1.00 95.00 78 LEU A CA 1
ATOM 646 C C . LEU A 1 78 ? 4.415 -7.293 19.115 1.00 95.00 78 LEU A C 1
ATOM 648 O O . LEU A 1 78 ? 3.359 -6.992 19.652 1.00 95.00 78 LEU A O 1
ATOM 652 N N . LYS A 1 79 ? 5.135 -6.408 18.412 1.00 93.94 79 LYS A N 1
ATOM 653 C CA . LYS A 1 79 ? 4.720 -5.011 18.232 1.00 93.94 79 LYS A CA 1
ATOM 654 C C . LYS A 1 79 ? 3.327 -4.907 17.601 1.00 93.94 79 LYS A C 1
ATOM 656 O O . LYS A 1 79 ? 2.502 -4.166 18.114 1.00 93.94 79 LYS A O 1
ATOM 661 N N . LYS A 1 80 ? 3.041 -5.673 16.538 1.00 92.06 80 LYS A N 1
ATOM 662 C CA . LYS A 1 80 ? 1.709 -5.682 15.905 1.00 92.06 80 LYS A CA 1
ATOM 663 C C . LYS A 1 80 ? 0.623 -6.179 16.861 1.00 92.06 80 LYS A C 1
ATOM 665 O O . LYS A 1 80 ? -0.466 -5.618 16.861 1.00 92.06 80 LYS A O 1
ATOM 670 N N . TRP A 1 81 ? 0.915 -7.192 17.678 1.00 95.00 81 TRP A N 1
ATOM 671 C CA . TRP A 1 81 ? -0.005 -7.655 18.722 1.00 95.00 81 TRP A CA 1
ATOM 672 C C . TRP A 1 81 ? -0.270 -6.582 19.780 1.00 95.00 81 TRP A C 1
ATOM 674 O O . TRP A 1 81 ? -1.423 -6.353 20.133 1.00 95.00 81 TRP A O 1
ATOM 684 N N . THR A 1 82 ? 0.773 -5.899 20.253 1.00 95.69 82 THR A N 1
ATOM 685 C CA . THR A 1 82 ? 0.653 -4.795 21.214 1.00 95.69 82 THR A CA 1
ATOM 686 C C . THR A 1 82 ? -0.163 -3.642 20.632 1.00 95.69 82 THR A C 1
ATOM 688 O O . THR A 1 82 ? -1.092 -3.164 21.280 1.00 95.69 82 THR A O 1
ATOM 691 N N . ASP A 1 83 ? 0.121 -3.244 19.390 1.00 90.94 83 ASP A N 1
ATOM 692 C CA . ASP A 1 83 ? -0.617 -2.199 18.676 1.00 90.94 83 ASP A CA 1
ATOM 693 C C . ASP A 1 83 ? -2.104 -2.591 18.522 1.00 90.94 83 ASP A C 1
ATOM 695 O O . ASP A 1 83 ? -2.994 -1.790 18.808 1.00 90.94 83 ASP A O 1
ATOM 699 N N . ALA A 1 84 ? -2.390 -3.847 18.156 1.00 90.19 84 ALA A N 1
ATOM 700 C CA . ALA A 1 84 ? -3.753 -4.369 18.048 1.00 90.19 84 ALA A CA 1
ATOM 701 C C . ALA A 1 84 ? -4.484 -4.413 19.399 1.00 90.19 84 ALA A C 1
ATOM 703 O O . ALA A 1 84 ? -5.664 -4.080 19.469 1.00 90.19 84 ALA A O 1
ATOM 704 N N . TYR A 1 85 ? -3.794 -4.780 20.480 1.00 94.19 85 TYR A N 1
ATOM 705 C CA . TYR A 1 85 ? -4.352 -4.761 21.831 1.00 94.19 85 TYR A CA 1
ATOM 706 C C . TYR A 1 85 ? -4.699 -3.336 22.283 1.00 94.19 85 TYR A C 1
ATOM 708 O O . TYR A 1 85 ? -5.793 -3.101 22.796 1.00 94.19 85 TYR A O 1
ATOM 716 N N . HIS A 1 86 ? -3.808 -2.366 22.052 1.00 92.19 86 HIS A N 1
ATOM 717 C CA . HIS A 1 86 ? -4.092 -0.959 22.338 1.00 92.19 86 HIS A CA 1
ATOM 718 C C . HIS A 1 86 ? -5.262 -0.431 21.510 1.00 92.19 86 HIS A C 1
ATOM 720 O O . HIS A 1 86 ? -6.109 0.276 22.050 1.00 92.19 86 HIS A O 1
ATOM 726 N N . PHE A 1 87 ? -5.344 -0.814 20.235 1.00 88.25 87 PHE A N 1
ATOM 727 C CA . PHE A 1 87 ? -6.480 -0.476 19.386 1.00 88.25 87 PHE A CA 1
ATOM 728 C C . PHE A 1 87 ? -7.786 -1.089 19.908 1.00 88.25 87 PHE A C 1
ATOM 730 O O . PHE A 1 87 ? -8.770 -0.374 20.058 1.00 88.25 87 PHE A O 1
ATOM 737 N N . ALA A 1 88 ? -7.797 -2.373 20.271 1.00 90.00 88 ALA A N 1
A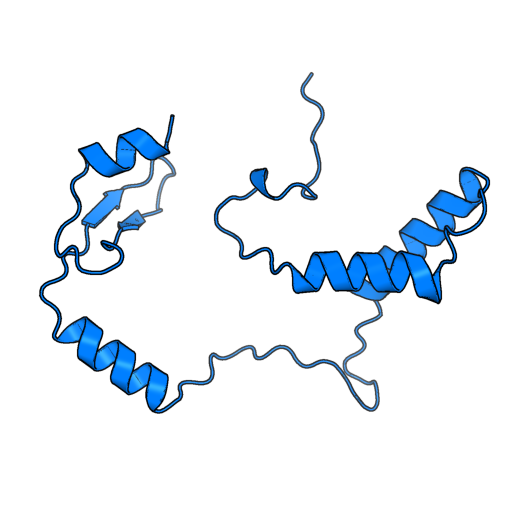TOM 738 C CA . ALA A 1 88 ? -8.982 -3.042 20.814 1.00 90.00 88 ALA A CA 1
ATOM 739 C C . ALA A 1 88 ? -9.444 -2.453 22.159 1.00 90.00 88 ALA A C 1
ATOM 741 O O . ALA A 1 88 ? -10.628 -2.492 22.477 1.00 90.00 88 ALA A O 1
ATOM 742 N N . LYS A 1 89 ? -8.513 -1.905 22.949 1.00 91.44 89 LYS A N 1
ATOM 743 C CA . LYS A 1 89 ? -8.814 -1.185 24.194 1.00 91.44 89 LYS A CA 1
ATOM 744 C C . LYS A 1 89 ? -9.241 0.269 23.954 1.00 91.44 89 LYS A C 1
ATOM 746 O O . LYS A 1 89 ? -9.751 0.906 24.873 1.00 91.44 89 LYS A O 1
ATOM 751 N N . SER A 1 90 ? -9.007 0.811 22.760 1.00 87.38 90 SER A N 1
ATOM 752 C CA . SER A 1 90 ? -9.418 2.172 22.424 1.00 87.38 90 SER A CA 1
ATOM 753 C C . SER A 1 90 ? -10.938 2.262 22.266 1.00 87.38 90 SER A C 1
ATOM 755 O O . SER A 1 90 ? -11.590 1.324 21.819 1.00 87.38 90 SER A O 1
ATOM 757 N N . SER A 1 91 ? -11.497 3.417 22.608 1.00 85.50 91 SER A N 1
ATOM 758 C CA . SER A 1 91 ? -12.911 3.792 22.451 1.00 85.50 91 SER A CA 1
ATOM 759 C C . SER A 1 91 ? -13.286 4.149 21.005 1.00 85.50 91 SER A C 1
ATOM 761 O O . SER A 1 91 ? -14.345 4.726 20.770 1.00 85.50 91 SER A O 1
ATOM 763 N N . LYS A 1 92 ? -12.429 3.836 20.024 1.00 88.56 92 LYS A N 1
ATOM 764 C CA . LYS A 1 92 ? -12.630 4.246 18.633 1.00 88.56 92 LYS A CA 1
ATOM 765 C C . LYS A 1 92 ? -13.808 3.519 17.997 1.00 88.56 92 LYS A C 1
ATOM 767 O O . LYS A 1 92 ? -13.850 2.289 17.988 1.00 88.56 92 LYS A O 1
ATOM 772 N N . SER A 1 93 ? -14.730 4.271 17.404 1.00 87.25 93 SER A N 1
ATOM 773 C CA . SER A 1 93 ? -15.831 3.695 16.641 1.00 87.25 93 SER A CA 1
ATOM 774 C C . SER A 1 93 ? -15.395 3.282 15.238 1.00 87.25 93 SER A C 1
ATOM 776 O O . SER A 1 93 ? -14.552 3.911 14.595 1.00 87.25 93 SER A O 1
ATOM 778 N N . VAL A 1 94 ? -15.991 2.187 14.769 1.00 88.38 94 VAL A N 1
ATOM 779 C CA . VAL A 1 94 ? -15.850 1.697 13.399 1.00 88.38 94 VAL A CA 1
ATOM 780 C C . VAL A 1 94 ? -17.170 1.958 12.693 1.00 88.38 94 VAL A C 1
ATOM 782 O O . VAL A 1 94 ? -18.199 1.401 13.076 1.00 88.38 94 VAL A O 1
ATOM 785 N N . LEU A 1 95 ? -17.148 2.808 11.670 1.00 88.19 95 LEU A N 1
ATOM 786 C CA . LEU A 1 95 ? -18.327 3.098 10.866 1.00 88.19 95 LEU A CA 1
ATOM 787 C C . LEU A 1 95 ? -18.363 2.157 9.663 1.00 88.19 95 LEU A C 1
ATOM 789 O O . LEU A 1 95 ? -17.407 2.084 8.895 1.00 88.19 95 LEU A O 1
ATOM 793 N N . GLN A 1 96 ? -19.474 1.448 9.500 1.00 88.94 96 GLN A N 1
ATOM 794 C CA . GLN A 1 96 ? -19.708 0.535 8.387 1.00 88.94 96 GLN A CA 1
ATOM 795 C C . GLN A 1 96 ? -20.683 1.174 7.395 1.00 88.94 96 GLN A C 1
ATOM 797 O O . GLN A 1 96 ? -21.787 1.562 7.779 1.00 88.94 96 GLN A O 1
ATOM 802 N N . ILE A 1 97 ? -20.299 1.260 6.122 1.00 84.88 97 ILE A N 1
ATOM 803 C CA . ILE A 1 97 ? -21.131 1.817 5.049 1.00 84.88 97 ILE A CA 1
ATOM 804 C C . ILE A 1 97 ? -21.243 0.791 3.921 1.00 84.88 97 ILE A C 1
ATOM 806 O O . ILE A 1 97 ? -20.259 0.191 3.495 1.00 84.88 97 ILE A O 1
ATOM 810 N N . LEU A 1 98 ? -22.464 0.580 3.427 1.00 79.38 98 LEU A N 1
ATOM 811 C CA . LEU A 1 98 ? -22.682 -0.219 2.224 1.00 79.38 98 LEU A CA 1
ATOM 812 C C . LEU A 1 98 ? -22.193 0.568 1.012 1.00 79.38 98 LEU A C 1
ATOM 814 O O . LEU A 1 98 ? -22.684 1.665 0.733 1.00 79.38 98 LEU A O 1
ATOM 818 N N . THR A 1 99 ? -21.242 -0.003 0.285 1.00 76.25 99 THR A N 1
ATOM 819 C CA . THR A 1 99 ? -20.683 0.631 -0.903 1.00 76.25 99 THR A CA 1
ATOM 820 C C . THR A 1 99 ? -21.757 0.751 -1.989 1.00 76.25 99 THR A C 1
ATOM 822 O O . THR A 1 99 ? -22.671 -0.071 -2.094 1.00 76.25 99 THR A O 1
ATOM 825 N N . LYS A 1 100 ? -21.616 1.742 -2.879 1.00 72.69 100 LYS A N 1
ATOM 826 C CA . LYS A 1 100 ? -22.443 1.857 -4.101 1.00 72.69 100 LYS A CA 1
ATOM 827 C C . LYS A 1 100 ? -22.304 0.618 -5.007 1.00 72.69 100 LYS A C 1
ATOM 829 O O . LYS A 1 100 ? -23.201 0.301 -5.788 1.00 72.69 100 LYS A O 1
ATOM 834 N N . THR A 1 101 ? -21.186 -0.095 -4.890 1.00 73.31 101 THR A N 1
ATOM 835 C CA . THR A 1 101 ? -20.895 -1.343 -5.598 1.00 73.31 101 THR A CA 1
ATOM 836 C C . THR A 1 101 ? -21.545 -2.527 -4.884 1.00 73.31 101 THR A C 1
ATOM 838 O O . THR A 1 101 ? -21.269 -2.785 -3.714 1.00 73.31 101 THR A O 1
ATOM 841 N N . LYS A 1 102 ? -22.390 -3.283 -5.598 1.00 76.31 102 LYS A N 1
ATOM 842 C CA . LYS A 1 102 ? -23.094 -4.449 -5.041 1.00 76.31 102 LYS A CA 1
ATOM 843 C C . LYS A 1 102 ? -22.125 -5.439 -4.387 1.00 76.31 102 LYS A C 1
ATOM 845 O O . LYS A 1 102 ? -21.222 -5.947 -5.045 1.00 76.31 102 LYS A O 1
ATOM 850 N N . GLY A 1 103 ? -22.397 -5.765 -3.124 1.00 78.44 103 GLY A N 1
ATOM 851 C CA . GLY A 1 103 ? -21.706 -6.819 -2.377 1.00 78.44 103 GLY A CA 1
ATOM 852 C C . GLY A 1 103 ? -20.424 -6.383 -1.669 1.00 78.44 103 GLY A C 1
ATOM 853 O O . GLY A 1 103 ? -19.773 -7.231 -1.069 1.00 78.44 103 GLY A O 1
ATOM 854 N N . LEU A 1 104 ? -20.069 -5.096 -1.717 1.00 82.56 104 LEU A N 1
ATOM 855 C CA . LEU A 1 104 ? -18.946 -4.546 -0.960 1.00 82.56 104 LEU A CA 1
ATOM 856 C C . LEU A 1 104 ? -19.439 -3.719 0.231 1.00 82.56 104 LEU A C 1
ATOM 858 O O . LEU A 1 104 ? -20.566 -3.222 0.263 1.00 82.56 104 LEU A O 1
ATOM 862 N N . THR A 1 105 ? -18.599 -3.653 1.255 1.00 85.06 105 THR A N 1
ATOM 863 C CA . THR A 1 105 ? -18.830 -2.894 2.480 1.00 85.06 105 THR A CA 1
ATOM 864 C C . THR A 1 105 ? -17.537 -2.190 2.831 1.00 85.06 105 THR A C 1
ATOM 866 O O . THR A 1 105 ? -16.498 -2.843 2.947 1.00 85.06 105 THR A O 1
ATOM 869 N N . ASP A 1 106 ? -17.626 -0.884 3.033 1.00 85.19 106 ASP A N 1
ATOM 870 C CA . ASP A 1 106 ? -16.504 -0.061 3.448 1.00 85.19 106 ASP A CA 1
ATOM 871 C C . ASP A 1 106 ? -16.552 0.148 4.963 1.00 85.19 106 ASP A C 1
ATOM 873 O O . ASP A 1 106 ? -17.615 0.360 5.557 1.00 85.19 106 ASP A O 1
ATOM 877 N N . TYR A 1 107 ? -15.380 0.070 5.589 1.00 86.69 107 TYR A N 1
ATOM 878 C CA . TYR A 1 107 ? -15.195 0.302 7.016 1.00 86.69 107 TYR A CA 1
ATOM 879 C C . TYR A 1 107 ? -14.282 1.506 7.211 1.00 86.69 107 TYR A C 1
ATOM 881 O O . TYR A 1 107 ? -13.179 1.549 6.666 1.00 86.69 107 TYR A O 1
ATOM 889 N N . TYR A 1 108 ? -14.725 2.458 8.024 1.00 85.31 108 TYR A N 1
ATOM 890 C CA . TYR A 1 108 ? -13.996 3.685 8.317 1.00 85.31 108 TYR A CA 1
ATOM 891 C C . TYR A 1 108 ? -13.626 3.732 9.794 1.00 85.31 108 TYR A C 1
ATOM 893 O O . TYR A 1 108 ? -14.432 3.394 10.663 1.00 85.31 108 TYR A O 1
ATOM 901 N N . ILE A 1 109 ? -12.393 4.156 10.066 1.00 87.56 109 ILE A N 1
ATOM 902 C CA . ILE A 1 109 ? -11.830 4.271 11.411 1.00 87.56 109 ILE A CA 1
ATOM 903 C C . ILE A 1 109 ? -11.237 5.678 11.552 1.00 87.56 109 ILE A C 1
ATOM 905 O O . ILE A 1 109 ? -10.505 6.114 10.659 1.00 87.56 109 ILE A O 1
ATOM 909 N N . PRO A 1 110 ? -11.512 6.391 12.656 1.00 86.06 110 PRO A N 1
ATOM 910 C CA . PRO A 1 110 ? -10.976 7.726 12.883 1.00 86.06 110 PRO A CA 1
ATOM 911 C C . PRO A 1 110 ? -9.451 7.709 13.095 1.00 86.06 110 PRO A C 1
ATOM 913 O O . PRO A 1 110 ? -8.895 6.877 13.829 1.00 86.06 110 PRO A O 1
ATOM 916 N N . ALA A 1 111 ? -8.755 8.639 12.436 1.00 81.75 111 ALA A N 1
ATOM 917 C CA . ALA A 1 111 ? -7.299 8.766 12.473 1.00 81.75 111 ALA A CA 1
ATOM 918 C C . ALA A 1 111 ? -6.814 9.609 13.666 1.00 81.75 111 ALA A C 1
ATOM 920 O O . ALA A 1 111 ? -7.440 10.587 14.052 1.00 81.75 111 ALA A O 1
ATOM 921 N N . GLY A 1 112 ? -5.649 9.274 14.228 1.00 82.69 112 GLY A N 1
ATOM 922 C CA . GLY A 1 112 ? -5.062 10.049 15.330 1.00 82.69 112 GLY A CA 1
ATOM 923 C C . GLY A 1 112 ? -5.796 9.850 16.659 1.00 82.69 112 GLY A C 1
ATOM 924 O O . GLY A 1 112 ? -6.083 8.712 17.025 1.00 82.69 112 GLY A O 1
ATOM 925 N N . GLU A 1 113 ? -6.071 10.932 17.386 1.00 80.81 113 GLU A N 1
ATOM 926 C CA . GLU A 1 113 ? -6.730 10.899 18.706 1.00 80.81 113 GLU A CA 1
ATOM 927 C C . GLU A 1 113 ? -8.262 10.937 18.631 1.00 80.81 113 GLU A C 1
ATOM 929 O O . GLU A 1 113 ? -8.931 10.780 19.649 1.00 80.81 113 GLU A O 1
ATOM 934 N N . THR A 1 114 ? -8.842 11.125 17.443 1.00 84.25 114 THR A N 1
ATOM 935 C CA . THR A 1 114 ? -10.297 11.160 17.300 1.00 84.25 114 THR A CA 1
ATOM 936 C C . THR A 1 114 ? -10.902 9.783 17.564 1.00 84.25 114 THR A C 1
ATOM 938 O O . THR A 1 114 ? -10.401 8.745 17.120 1.00 84.25 114 THR A O 1
ATOM 941 N N . GLU A 1 115 ? -11.990 9.783 18.329 1.00 84.81 115 GLU A N 1
ATOM 942 C CA . GLU A 1 115 ? -12.676 8.559 18.743 1.00 84.81 115 GLU A CA 1
ATOM 943 C C . GLU A 1 115 ? -13.829 8.195 17.815 1.00 84.81 115 GLU A C 1
ATOM 945 O O . GLU A 1 115 ? -14.187 7.027 17.718 1.00 84.81 115 GLU A O 1
ATOM 950 N N . ASN A 1 116 ? -14.408 9.172 17.114 1.00 84.25 116 ASN A N 1
ATOM 951 C CA . ASN A 1 116 ? -15.591 8.959 16.294 1.00 84.25 116 ASN A CA 1
ATOM 952 C C . ASN A 1 116 ? -15.455 9.580 14.910 1.00 84.25 116 ASN A C 1
ATOM 954 O O . ASN A 1 116 ? -14.784 10.595 14.746 1.00 84.25 116 ASN A O 1
ATOM 958 N N . ILE A 1 117 ? -16.116 8.952 13.938 1.00 84.31 117 ILE A N 1
ATOM 959 C CA . ILE A 1 117 ? -16.272 9.459 12.576 1.00 84.31 117 ILE A CA 1
ATOM 960 C C . ILE A 1 117 ? -17.752 9.452 12.200 1.00 84.31 117 ILE A C 1
ATOM 962 O O . ILE A 1 117 ? -18.487 8.515 12.520 1.00 84.31 117 ILE A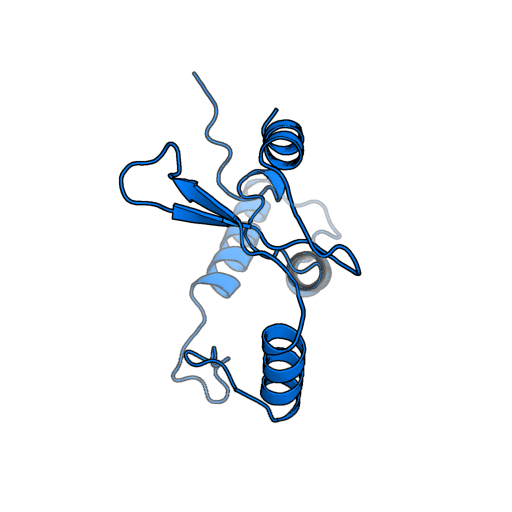 O 1
ATOM 966 N N . THR A 1 118 ? -18.197 10.509 11.530 1.00 81.69 118 THR A N 1
ATOM 967 C CA . THR A 1 118 ? -19.582 10.661 11.078 1.00 81.69 118 THR A CA 1
ATOM 968 C C . THR A 1 118 ? -19.689 10.526 9.564 1.00 81.69 118 THR A C 1
ATOM 970 O O . THR A 1 118 ? -18.751 10.807 8.820 1.00 81.69 118 THR A O 1
ATOM 973 N N . THR A 1 119 ? -20.868 10.141 9.073 1.00 77.50 119 THR A N 1
ATOM 974 C CA . THR A 1 119 ? -21.105 9.966 7.632 1.00 77.50 119 THR A CA 1
ATOM 975 C C . THR A 1 119 ? -20.877 11.258 6.836 1.00 77.50 119 THR A C 1
ATOM 977 O O . THR A 1 119 ? -20.446 11.207 5.688 1.00 77.50 119 THR A O 1
ATOM 980 N N . ASN A 1 120 ? -21.110 12.425 7.447 1.00 75.75 120 ASN A N 1
ATOM 981 C CA . ASN A 1 120 ? -20.914 13.730 6.806 1.00 75.75 120 ASN A CA 1
ATOM 982 C C . ASN A 1 120 ? -19.440 14.015 6.486 1.00 75.75 120 ASN A C 1
ATOM 984 O O . ASN A 1 120 ? -19.145 14.594 5.445 1.00 75.75 120 ASN A O 1
ATOM 988 N N . GLU A 1 121 ? -18.518 13.584 7.348 1.00 70.44 121 GLU A N 1
ATOM 989 C CA . GLU A 1 121 ? -17.076 13.774 7.144 1.00 70.44 121 GLU A CA 1
ATOM 990 C C . GLU A 1 121 ? -16.551 12.933 5.972 1.00 70.44 121 GLU A C 1
ATOM 992 O O . GLU A 1 121 ? -15.610 13.339 5.294 1.00 70.44 121 GLU A O 1
ATOM 997 N N . ILE A 1 122 ? -17.197 11.798 5.685 1.00 72.31 122 ILE A N 1
ATOM 998 C CA . ILE A 1 122 ? -16.833 10.904 4.578 1.00 72.31 122 ILE A CA 1
ATOM 999 C C . ILE A 1 122 ? -17.292 11.473 3.230 1.00 72.31 122 ILE A C 1
ATOM 1001 O O . ILE A 1 122 ? -16.519 11.477 2.275 1.00 72.31 122 ILE A O 1
ATOM 1005 N N . PHE A 1 123 ? -18.515 12.010 3.138 1.00 64.50 123 PHE A N 1
ATOM 1006 C CA . PHE A 1 123 ? -19.036 12.562 1.877 1.00 64.50 123 PHE A CA 1
ATOM 1007 C C . PHE A 1 123 ? -18.244 13.771 1.357 1.00 64.50 123 PHE A C 1
ATOM 1009 O O . PHE A 1 123 ? -18.222 14.012 0.149 1.00 64.50 123 PHE A O 1
ATOM 1016 N N . CYS A 1 124 ? -17.556 14.507 2.233 1.00 57.44 124 CYS A N 1
ATOM 1017 C CA . CYS A 1 124 ? -16.655 15.589 1.830 1.00 57.44 124 CYS A CA 1
ATOM 1018 C C . CYS A 1 124 ? -15.406 15.100 1.074 1.00 57.44 124 CYS A C 1
ATOM 1020 O O . CYS A 1 124 ? -14.786 15.898 0.382 1.00 57.44 124 CYS A O 1
ATOM 1022 N N . LEU A 1 125 ? -15.033 13.821 1.197 1.00 53.69 125 LEU A N 1
ATOM 1023 C CA . LEU A 1 125 ? -13.844 13.242 0.557 1.00 53.69 125 LEU A CA 1
ATOM 1024 C C . LEU A 1 125 ? -14.147 12.560 -0.790 1.00 53.69 125 LEU A C 1
ATOM 1026 O O . LEU A 1 125 ? -13.217 12.219 -1.517 1.00 53.69 125 LEU A O 1
ATOM 1030 N N . GLU A 1 126 ? -15.426 12.344 -1.122 1.00 52.81 126 GLU A N 1
ATOM 1031 C CA . GLU A 1 126 ? -15.861 11.670 -2.359 1.00 52.81 126 GLU A CA 1
ATOM 1032 C C . GLU A 1 126 ? -16.266 12.624 -3.505 1.00 52.81 126 GLU A C 1
ATOM 1034 O O . GLU A 1 126 ? -16.646 12.139 -4.575 1.00 52.81 126 GLU A O 1
ATOM 1039 N N . ASN A 1 127 ? -16.207 13.948 -3.305 1.00 42.19 127 ASN A N 1
ATOM 1040 C CA . ASN A 1 127 ? -16.491 14.971 -4.330 1.00 42.19 127 ASN A CA 1
ATOM 1041 C C . ASN A 1 127 ? -15.209 15.644 -4.828 1.00 42.19 127 ASN A C 1
ATOM 1043 O O . ASN A 1 127 ? -15.170 15.987 -6.032 1.00 42.19 127 ASN A O 1
#